Protein AF-A0A1S8AWP2-F1 (afdb_monomer_lite)

Radius of gyration: 16.36 Å; chains: 1; bounding box: 37×35×42 Å

Structure (mmCIF, N/CA/C/O backbone):
data_AF-A0A1S8AWP2-F1
#
_entry.id   AF-A0A1S8AWP2-F1
#
loop_
_atom_site.group_PDB
_atom_site.id
_atom_site.type_symbol
_atom_site.label_atom_id
_atom_site.label_alt_id
_atom_site.label_comp_id
_atom_site.label_asym_id
_atom_site.label_entity_id
_atom_site.label_seq_id
_atom_site.pdbx_PDB_ins_code
_atom_site.Cartn_x
_atom_site.Cartn_y
_atom_site.Cartn_z
_atom_site.occupancy
_atom_site.B_iso_or_equiv
_atom_site.auth_seq_id
_atom_site.auth_comp_id
_atom_site.auth_asym_id
_atom_site.auth_atom_id
_atom_site.pdbx_PDB_model_num
ATOM 1 N N . MET A 1 1 ? 7.356 -12.413 -5.921 1.00 87.31 1 MET A N 1
ATOM 2 C CA . MET A 1 1 ? 8.127 -12.302 -7.187 1.00 87.31 1 MET A CA 1
ATOM 3 C C . MET A 1 1 ? 8.958 -11.042 -7.071 1.00 87.31 1 MET A C 1
ATOM 5 O O . MET A 1 1 ? 8.431 -10.102 -6.506 1.00 87.31 1 MET A O 1
ATOM 9 N N . GLN A 1 2 ? 10.212 -11.015 -7.526 1.00 91.00 2 GLN A N 1
ATOM 10 C CA . GLN A 1 2 ? 11.098 -9.867 -7.308 1.00 91.00 2 GLN A CA 1
ATOM 11 C C . GLN A 1 2 ? 11.754 -9.418 -8.613 1.00 91.00 2 GLN A C 1
ATOM 13 O O . GLN A 1 2 ? 12.234 -10.256 -9.379 1.00 91.00 2 GLN A O 1
ATOM 18 N N . TRP A 1 3 ? 11.814 -8.105 -8.805 1.00 91.56 3 TRP A N 1
ATOM 19 C CA . TRP A 1 3 ? 12.597 -7.421 -9.823 1.00 91.56 3 TRP A CA 1
ATOM 20 C C . TRP A 1 3 ? 13.648 -6.554 -9.147 1.00 91.56 3 TRP A C 1
ATOM 22 O O . TRP A 1 3 ? 13.414 -5.970 -8.091 1.00 91.56 3 TRP A O 1
ATOM 32 N N . LEU A 1 4 ? 14.813 -6.486 -9.776 1.00 88.38 4 LEU A N 1
ATOM 33 C CA . LEU A 1 4 ? 15.910 -5.617 -9.385 1.00 88.38 4 LEU A CA 1
ATOM 34 C C . LEU A 1 4 ? 16.359 -4.887 -10.638 1.00 88.38 4 LEU A C 1
ATOM 36 O O . LEU A 1 4 ? 16.553 -5.522 -11.681 1.00 88.38 4 LEU A O 1
ATOM 40 N N . GLY A 1 5 ? 16.567 -3.584 -10.536 1.00 80.69 5 GLY A N 1
ATOM 41 C CA . GLY A 1 5 ? 17.034 -2.797 -11.657 1.00 80.69 5 GLY A CA 1
ATOM 42 C C . GLY A 1 5 ? 17.965 -1.678 -11.237 1.00 80.69 5 GLY A C 1
ATOM 43 O O . GLY A 1 5 ? 17.884 -1.111 -10.157 1.00 80.69 5 GLY A O 1
ATOM 44 N N . SER A 1 6 ? 18.882 -1.369 -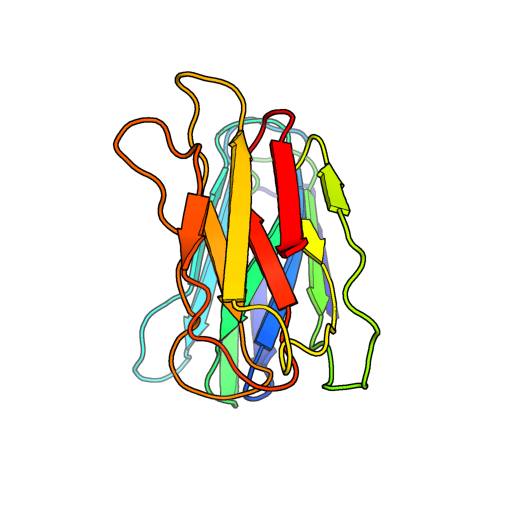12.142 1.00 74.62 6 SER A N 1
ATOM 45 C CA . SER A 1 6 ? 19.613 -0.100 -12.179 1.00 74.62 6 SER A CA 1
ATOM 46 C C . SER A 1 6 ? 19.406 0.586 -13.535 1.00 74.62 6 SER A C 1
ATOM 48 O O . SER A 1 6 ? 20.228 1.387 -13.979 1.00 74.62 6 SER A O 1
ATOM 50 N N . ALA A 1 7 ? 18.402 0.125 -14.285 1.00 65.56 7 ALA A N 1
ATOM 51 C CA . ALA A 1 7 ? 18.105 0.553 -15.639 1.00 65.56 7 ALA A CA 1
ATOM 52 C C . ALA A 1 7 ? 16.988 1.591 -15.607 1.00 65.56 7 ALA A C 1
ATOM 54 O O . ALA A 1 7 ? 16.117 1.553 -14.739 1.00 65.56 7 ALA A O 1
ATOM 55 N N . SER A 1 8 ? 16.972 2.450 -16.622 1.00 75.44 8 SER A N 1
ATOM 56 C CA . SER A 1 8 ? 15.847 3.346 -16.854 1.00 75.44 8 SER A CA 1
ATOM 57 C C . SER A 1 8 ? 14.586 2.601 -17.282 1.00 75.44 8 SER A C 1
ATOM 59 O O . SER A 1 8 ? 13.561 3.217 -17.375 1.00 75.44 8 SER A O 1
ATOM 61 N N . HIS A 1 9 ? 14.596 1.315 -17.643 1.00 87.56 9 HIS A N 1
ATOM 62 C CA . HIS A 1 9 ? 13.357 0.693 -18.123 1.00 87.56 9 HIS A CA 1
ATOM 63 C C . HIS A 1 9 ? 13.405 -0.834 -18.035 1.00 87.56 9 HIS A C 1
ATOM 65 O O . HIS A 1 9 ? 14.337 -1.458 -18.547 1.00 87.56 9 HIS A O 1
ATOM 71 N N . THR A 1 10 ? 12.394 -1.436 -17.410 1.00 93.00 10 THR A N 1
ATOM 72 C CA . THR A 1 10 ? 12.121 -2.880 -17.368 1.00 93.00 10 THR A CA 1
ATOM 73 C C . THR A 1 10 ? 10.676 -3.139 -17.769 1.00 93.00 10 THR A C 1
ATOM 75 O O . THR A 1 10 ? 9.776 -2.445 -17.307 1.00 93.00 10 THR A O 1
ATOM 78 N N . VAL A 1 11 ? 10.462 -4.148 -18.617 1.00 94.25 11 VAL A N 1
ATOM 79 C CA . VAL A 1 11 ? 9.138 -4.615 -19.049 1.00 94.25 11 VAL A CA 1
ATOM 80 C C . VAL A 1 11 ? 9.125 -6.128 -18.988 1.00 94.25 11 VAL A C 1
ATOM 82 O O . VAL A 1 11 ? 9.870 -6.758 -19.736 1.00 94.25 11 VAL A O 1
ATOM 85 N N . ASP A 1 12 ? 8.248 -6.698 -18.167 1.00 94.00 12 ASP A N 1
ATOM 86 C CA . ASP A 1 12 ? 8.143 -8.145 -17.995 1.00 94.00 12 ASP A CA 1
ATOM 87 C C . ASP A 1 12 ? 6.679 -8.610 -17.925 1.00 94.00 12 ASP A C 1
ATOM 89 O O . ASP A 1 12 ? 5.843 -7.951 -17.299 1.00 94.00 12 ASP A O 1
ATOM 93 N N . PRO A 1 13 ? 6.331 -9.758 -18.537 1.00 94.75 13 PRO A N 1
ATOM 94 C CA . PRO A 1 13 ? 5.050 -10.400 -18.279 1.00 94.75 13 PRO A CA 1
ATOM 95 C C . PRO A 1 13 ? 5.017 -10.945 -16.844 1.00 94.75 13 PRO A C 1
ATOM 97 O O . PRO A 1 13 ? 5.980 -11.556 -16.376 1.00 94.75 13 PRO A O 1
ATOM 100 N N . VAL A 1 14 ? 3.888 -10.775 -16.163 1.00 95.12 14 VAL A N 1
ATOM 101 C CA . VAL A 1 14 ? 3.671 -11.257 -14.796 1.00 95.12 14 VAL A CA 1
ATOM 102 C C . VAL A 1 14 ? 2.277 -11.856 -14.656 1.00 95.12 14 VAL A C 1
ATOM 104 O O . VAL A 1 14 ? 1.296 -11.259 -15.082 1.00 95.12 14 VAL A O 1
ATOM 107 N N . SER A 1 15 ? 2.177 -13.022 -14.022 1.00 94.19 15 SER A N 1
ATOM 108 C CA . SER A 1 15 ? 0.889 -13.588 -13.613 1.00 94.19 15 SER A CA 1
ATOM 109 C C . SER A 1 15 ? 0.591 -13.181 -12.168 1.00 94.19 15 SER A C 1
ATOM 111 O O . SER A 1 15 ? 1.388 -13.457 -11.265 1.00 94.19 15 SER A O 1
ATOM 113 N N . ILE A 1 16 ? -0.551 -12.532 -11.954 1.00 94.50 16 ILE A N 1
ATOM 114 C CA . ILE A 1 16 ? -1.010 -12.018 -10.657 1.00 94.50 16 ILE A CA 1
ATOM 115 C C . ILE A 1 16 ? -2.229 -12.836 -10.225 1.00 94.50 16 ILE A C 1
ATOM 117 O O . ILE A 1 16 ? -3.094 -13.169 -11.038 1.00 94.50 16 ILE A O 1
ATOM 121 N N . GLY A 1 17 ? -2.256 -13.242 -8.955 1.00 92.31 17 GLY A N 1
ATOM 122 C CA . GLY A 1 17 ? -3.389 -13.963 -8.379 1.00 92.31 17 GLY A CA 1
ATOM 123 C C . GLY A 1 17 ? -4.565 -13.024 -8.123 1.00 92.31 17 GLY A C 1
ATOM 124 O O . GLY A 1 17 ? -4.384 -11.817 -8.006 1.00 92.31 17 GLY A O 1
ATOM 125 N N . SER A 1 18 ? -5.774 -13.572 -8.015 1.00 93.19 18 SER A N 1
ATOM 126 C CA . SER A 1 18 ? -6.914 -12.772 -7.569 1.00 93.19 18 SER A CA 1
ATOM 127 C C . SER A 1 18 ? -6.726 -12.313 -6.125 1.00 93.19 18 SER A C 1
ATOM 129 O O . SER A 1 18 ? -6.162 -13.043 -5.306 1.00 93.19 18 SER A O 1
ATOM 131 N N . GLY A 1 19 ? -7.256 -11.132 -5.818 1.00 94.81 19 GLY A N 1
ATOM 132 C CA . GLY A 1 19 ? -7.270 -10.577 -4.473 1.00 94.81 19 GLY A CA 1
ATOM 133 C C . GLY A 1 19 ? -6.126 -9.607 -4.203 1.00 94.81 19 GLY A C 1
ATOM 134 O O . GLY A 1 19 ? -5.625 -8.933 -5.108 1.00 94.81 19 GLY A O 1
ATOM 135 N N . LEU A 1 20 ? -5.760 -9.483 -2.929 1.00 96.44 20 LEU A N 1
ATOM 136 C CA . LEU A 1 20 ? -4.793 -8.489 -2.487 1.00 96.44 20 LEU A CA 1
ATOM 137 C C . LEU A 1 20 ? -3.390 -8.796 -3.016 1.00 96.44 20 LEU A C 1
ATOM 139 O O . LEU A 1 20 ? -2.821 -9.864 -2.784 1.00 96.44 20 LEU A O 1
ATOM 143 N N . THR A 1 21 ? -2.810 -7.803 -3.676 1.00 96.69 21 THR A N 1
ATOM 144 C CA . THR A 1 21 ? -1.410 -7.783 -4.083 1.00 96.69 21 THR A CA 1
ATOM 145 C C . THR A 1 21 ? -0.716 -6.611 -3.411 1.00 96.69 21 THR A C 1
ATOM 147 O O . THR A 1 21 ? -1.231 -5.493 -3.415 1.00 96.69 21 THR A O 1
ATOM 150 N N . VAL A 1 22 ? 0.455 -6.877 -2.839 1.00 97.38 22 VAL A N 1
ATOM 151 C CA . VAL A 1 22 ? 1.313 -5.893 -2.178 1.00 97.38 22 VAL A CA 1
ATOM 152 C C . VAL A 1 22 ? 2.584 -5.718 -2.995 1.00 97.38 22 VAL A C 1
ATOM 154 O O . VAL A 1 22 ? 3.217 -6.712 -3.356 1.00 97.38 22 VAL A O 1
ATOM 157 N N . PHE A 1 23 ? 2.954 -4.469 -3.261 1.00 97.75 23 PHE A N 1
ATOM 158 C CA . PHE A 1 23 ? 4.232 -4.099 -3.856 1.00 97.75 23 PHE A CA 1
ATOM 159 C C . PHE A 1 23 ? 5.126 -3.543 -2.756 1.00 97.75 23 PHE A C 1
ATOM 161 O O . PHE A 1 23 ? 4.782 -2.545 -2.134 1.00 97.75 23 PHE A O 1
ATOM 168 N N . ASP A 1 24 ? 6.237 -4.219 -2.506 1.00 97.75 24 ASP A N 1
ATOM 169 C CA . ASP A 1 24 ? 7.374 -3.728 -1.733 1.00 97.75 24 ASP A CA 1
ATOM 170 C C . ASP A 1 24 ? 8.315 -3.026 -2.702 1.00 97.75 24 ASP A C 1
ATOM 172 O O . ASP A 1 24 ? 8.718 -3.645 -3.688 1.00 97.75 24 ASP A O 1
ATOM 176 N N . VAL A 1 25 ? 8.592 -1.744 -2.495 1.00 97.31 25 VAL A N 1
ATOM 177 C CA . VAL A 1 25 ? 9.389 -0.946 -3.428 1.00 97.31 25 VAL A CA 1
ATOM 178 C C . VAL A 1 25 ? 10.491 -0.240 -2.659 1.00 97.31 25 VAL A C 1
ATOM 180 O O . VAL A 1 25 ? 10.220 0.457 -1.683 1.00 97.31 25 VAL A O 1
ATOM 183 N N . GLU A 1 26 ? 11.717 -0.384 -3.149 1.00 96.88 26 GLU A N 1
ATOM 184 C CA . GLU A 1 26 ? 12.860 0.432 -2.748 1.00 96.88 26 GLU A CA 1
ATOM 185 C C . GLU A 1 26 ? 13.368 1.184 -3.983 1.00 96.88 26 GLU A C 1
ATOM 187 O O . GLU A 1 26 ? 13.505 0.596 -5.059 1.00 96.88 26 GLU A O 1
ATOM 192 N N . TYR A 1 27 ? 13.660 2.474 -3.849 1.00 95.81 27 TYR A N 1
ATOM 193 C CA . TYR A 1 27 ? 14.152 3.331 -4.924 1.00 95.81 27 TYR A CA 1
ATOM 194 C C . TYR A 1 27 ? 15.057 4.437 -4.374 1.00 95.81 27 TYR A C 1
ATOM 196 O O . TYR A 1 27 ? 14.677 5.140 -3.445 1.00 95.81 27 TYR A O 1
ATOM 204 N N . GLU A 1 28 ? 16.235 4.618 -4.975 1.00 94.50 28 GLU A N 1
ATOM 205 C CA . GLU A 1 28 ? 17.268 5.565 -4.510 1.00 94.50 28 GLU A CA 1
ATOM 206 C C . GLU A 1 28 ? 17.343 6.876 -5.329 1.00 94.50 28 GLU A C 1
ATOM 208 O O . GLU A 1 28 ? 18.336 7.603 -5.249 1.00 94.50 28 GLU A O 1
ATOM 213 N N . GLY A 1 29 ? 16.361 7.159 -6.191 1.00 92.94 29 GLY A N 1
ATOM 214 C CA . GLY A 1 29 ? 16.376 8.328 -7.085 1.00 92.94 29 GLY A CA 1
ATOM 215 C C . GLY A 1 29 ? 15.281 9.355 -6.791 1.00 92.94 29 GLY A C 1
ATOM 216 O O . GLY A 1 29 ? 14.818 9.481 -5.664 1.00 92.94 29 GLY A O 1
ATOM 217 N N . ASP A 1 30 ? 14.896 10.125 -7.808 1.00 93.00 30 ASP A N 1
ATOM 218 C CA . ASP A 1 30 ? 13.922 11.224 -7.719 1.00 93.00 30 ASP A CA 1
ATOM 219 C C . ASP A 1 30 ? 12.824 11.173 -8.798 1.00 93.00 30 ASP A C 1
ATOM 221 O O . ASP A 1 30 ? 12.053 12.118 -8.940 1.00 93.00 30 ASP A O 1
ATOM 225 N N . ASP A 1 31 ? 12.762 10.081 -9.561 1.00 94.38 31 ASP A N 1
ATOM 226 C CA . ASP A 1 31 ? 11.798 9.871 -10.645 1.00 94.38 31 ASP A CA 1
ATOM 227 C C . ASP A 1 31 ? 11.655 8.368 -10.941 1.00 94.38 31 ASP A C 1
ATOM 229 O O . ASP A 1 31 ? 12.539 7.761 -11.561 1.00 94.38 31 ASP A O 1
ATOM 233 N N . PHE A 1 32 ? 10.620 7.734 -10.394 1.00 95.62 32 PHE A N 1
ATOM 234 C CA . PHE A 1 32 ? 10.323 6.318 -10.586 1.00 95.62 32 PHE A CA 1
ATOM 235 C C . PHE A 1 32 ? 8.854 6.102 -10.929 1.00 95.62 32 PHE A C 1
ATOM 237 O O . PHE A 1 32 ? 7.958 6.515 -10.192 1.00 95.62 32 PHE A O 1
ATOM 244 N N . ASP A 1 33 ? 8.631 5.362 -12.010 1.00 96.06 33 ASP A N 1
ATOM 245 C CA . ASP A 1 33 ? 7.313 4.965 -12.481 1.00 96.06 33 ASP A CA 1
ATOM 246 C C . ASP A 1 33 ? 7.175 3.446 -12.431 1.00 96.06 33 ASP A C 1
ATOM 248 O O . ASP A 1 33 ? 7.843 2.716 -13.171 1.00 96.06 33 ASP A O 1
ATOM 252 N N . LEU A 1 34 ? 6.234 2.959 -11.626 1.00 96.31 34 LEU A N 1
ATOM 253 C CA . LEU A 1 34 ? 5.779 1.576 -11.652 1.00 96.31 34 LEU A CA 1
ATOM 254 C C . LEU A 1 34 ? 4.369 1.510 -12.227 1.00 96.31 34 LEU A C 1
ATOM 256 O O . LEU A 1 34 ? 3.433 2.119 -11.717 1.00 96.31 34 LEU A O 1
ATOM 260 N N . ARG A 1 35 ? 4.193 0.680 -13.252 1.00 96.94 35 ARG A N 1
ATOM 261 C CA . ARG A 1 35 ? 2.895 0.404 -13.858 1.00 96.94 35 ARG A CA 1
ATOM 262 C C . ARG A 1 35 ? 2.679 -1.089 -14.036 1.00 96.94 35 ARG A C 1
ATOM 264 O O . ARG A 1 35 ? 3.507 -1.789 -14.611 1.00 96.94 35 ARG A O 1
ATOM 271 N N . VAL A 1 36 ? 1.514 -1.573 -13.620 1.00 96.94 36 VAL A N 1
ATOM 272 C CA . VAL A 1 36 ? 1.066 -2.949 -13.856 1.00 96.94 36 VAL A CA 1
ATOM 273 C C . VAL A 1 36 ? -0.251 -2.906 -14.611 1.00 96.94 36 VAL A C 1
ATOM 275 O O . VAL A 1 36 ? -1.271 -2.467 -14.086 1.00 96.94 36 VAL A O 1
ATOM 278 N N . SER A 1 37 ? -0.226 -3.323 -15.874 1.00 96.81 37 SER A N 1
ATOM 279 C CA . SER A 1 37 ? -1.385 -3.249 -16.774 1.00 96.81 37 SER A CA 1
ATOM 280 C C . SER A 1 37 ? -1.876 -4.643 -17.150 1.00 96.81 37 SER A C 1
ATOM 282 O O . SER A 1 37 ? -1.038 -5.495 -17.444 1.00 96.81 37 SER A O 1
ATOM 284 N N . PRO A 1 38 ? -3.194 -4.906 -17.167 1.00 95.00 38 PRO A N 1
ATOM 285 C CA . PRO A 1 38 ? -3.704 -6.169 -17.690 1.00 95.00 38 PRO A CA 1
ATOM 286 C C . PRO A 1 38 ? -3.321 -6.311 -19.167 1.00 95.00 38 PRO A C 1
ATOM 288 O O . PRO A 1 38 ? -3.272 -5.319 -19.897 1.00 95.00 38 PRO A O 1
ATOM 291 N N . LEU A 1 39 ? -3.041 -7.539 -19.617 1.00 89.56 39 LEU A N 1
ATOM 292 C CA . LEU A 1 39 ? -2.841 -7.802 -21.050 1.00 89.56 39 LEU A CA 1
ATOM 293 C C . LEU A 1 39 ? -4.134 -7.605 -21.859 1.00 89.56 39 LEU A C 1
ATOM 295 O O . LEU A 1 39 ? -4.082 -7.256 -23.040 1.00 89.56 39 LEU A O 1
ATOM 299 N N . ASP A 1 40 ? -5.277 -7.818 -21.210 1.00 85.69 40 ASP A N 1
ATOM 300 C CA . ASP A 1 40 ? -6.617 -7.602 -21.747 1.00 85.69 40 ASP A CA 1
ATOM 301 C C . ASP A 1 40 ? -7.199 -6.245 -21.283 1.00 85.69 40 ASP A C 1
ATOM 303 O O . ASP A 1 40 ? -6.475 -5.288 -21.011 1.00 85.69 40 ASP A O 1
ATOM 307 N N . ARG A 1 41 ? -8.532 -6.106 -21.224 1.00 81.25 41 ARG A N 1
ATOM 308 C CA . ARG A 1 41 ? -9.186 -4.896 -20.696 1.00 81.25 41 ARG A CA 1
ATOM 309 C C . ARG A 1 41 ? -9.101 -4.835 -19.173 1.00 81.25 41 ARG A C 1
ATOM 311 O O . ARG A 1 41 ? -9.425 -5.808 -18.510 1.00 81.25 41 ARG A O 1
ATOM 318 N N . GLY A 1 42 ? -8.832 -3.643 -18.656 1.00 83.94 42 GLY A N 1
ATOM 319 C CA . GLY A 1 42 ? -8.960 -3.292 -17.245 1.00 83.94 42 GLY A CA 1
ATOM 320 C C . GLY A 1 42 ? -8.150 -2.039 -16.930 1.00 83.94 42 GLY A C 1
ATOM 321 O O . GLY A 1 42 ? -7.434 -1.526 -17.795 1.00 83.94 42 GLY A O 1
ATOM 322 N N . ASP A 1 43 ? -8.274 -1.551 -15.701 1.00 88.69 43 ASP A N 1
ATOM 323 C CA . ASP A 1 43 ? -7.506 -0.400 -15.236 1.00 88.69 43 ASP A CA 1
ATOM 324 C C . ASP A 1 43 ? -6.107 -0.832 -14.800 1.00 88.69 43 ASP A C 1
ATOM 326 O O . ASP A 1 43 ? -5.933 -1.838 -14.108 1.00 88.69 43 ASP A O 1
ATOM 330 N N . ALA A 1 44 ? -5.104 -0.045 -15.184 1.00 93.25 44 ALA A N 1
ATOM 331 C CA . ALA A 1 44 ? -3.745 -0.250 -14.714 1.00 93.25 44 ALA A CA 1
ATOM 332 C C . ALA A 1 44 ? -3.617 0.140 -13.234 1.00 93.25 44 ALA A C 1
ATOM 334 O O . ALA A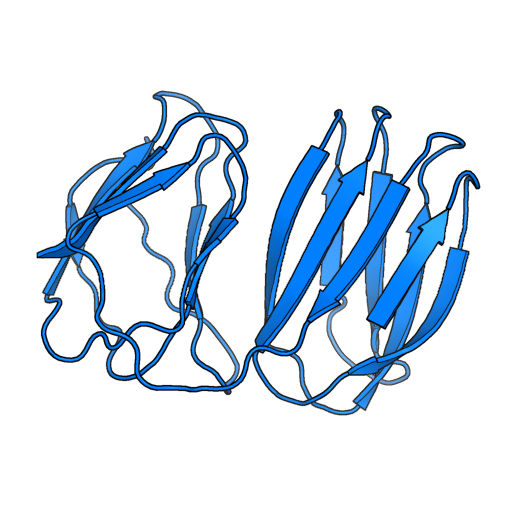 1 44 ? -4.324 1.015 -12.721 1.00 93.25 44 ALA A O 1
ATOM 335 N N . TYR A 1 45 ? -2.691 -0.521 -12.554 1.00 95.06 45 TYR A N 1
ATOM 336 C CA . TYR A 1 45 ? -2.062 0.003 -11.354 1.00 95.06 45 TYR A CA 1
ATOM 337 C C . TYR A 1 45 ? -0.897 0.894 -11.752 1.00 95.06 45 TYR A C 1
ATOM 339 O O . TYR A 1 45 ? -0.121 0.516 -12.628 1.00 95.06 45 TYR A O 1
ATOM 347 N N . GLU A 1 46 ? -0.796 2.052 -11.114 1.00 96.62 46 GLU A N 1
ATOM 348 C CA . GLU A 1 46 ? 0.257 3.037 -11.329 1.00 96.62 46 GLU A CA 1
ATOM 349 C C . GLU A 1 46 ? 0.727 3.529 -9.953 1.00 96.62 46 GLU A C 1
ATOM 351 O O . GLU A 1 46 ? -0.088 3.721 -9.044 1.00 96.62 46 GLU A O 1
ATOM 356 N N . LEU A 1 47 ? 2.039 3.669 -9.802 1.00 95.31 47 LEU A N 1
ATOM 357 C CA . LEU A 1 47 ? 2.720 4.235 -8.648 1.00 95.31 47 LEU A CA 1
ATOM 358 C C . LEU A 1 47 ? 3.839 5.127 -9.177 1.00 95.31 47 LEU A C 1
ATOM 360 O O . LEU A 1 47 ? 4.781 4.631 -9.790 1.00 95.31 47 LEU A O 1
ATOM 364 N N . GLU A 1 48 ? 3.699 6.422 -8.931 1.00 95.38 48 GLU A N 1
ATOM 365 C CA . GLU A 1 48 ? 4.663 7.455 -9.303 1.00 95.38 48 GLU A CA 1
ATOM 366 C C . GLU A 1 48 ? 5.381 7.910 -8.027 1.00 95.38 48 GLU A C 1
ATOM 368 O O . GLU A 1 48 ? 4.738 8.179 -7.007 1.00 95.38 48 GLU A O 1
ATOM 373 N N . ILE A 1 49 ? 6.710 7.949 -8.066 1.00 94.69 49 ILE A N 1
ATOM 374 C CA . ILE A 1 49 ? 7.576 8.286 -6.935 1.00 94.69 49 ILE A CA 1
ATOM 375 C C . ILE A 1 49 ? 8.584 9.341 -7.403 1.00 94.69 49 ILE A C 1
ATOM 377 O O . ILE A 1 49 ? 9.388 9.085 -8.290 1.00 94.69 49 ILE A O 1
ATOM 381 N N . ASP A 1 50 ? 8.572 10.518 -6.777 1.00 94.31 50 ASP A N 1
ATOM 382 C CA . ASP A 1 50 ? 9.424 11.670 -7.122 1.00 94.31 50 ASP A CA 1
ATOM 383 C C . ASP A 1 50 ? 10.554 11.932 -6.098 1.00 94.31 50 ASP A C 1
ATOM 385 O O . ASP A 1 50 ? 11.085 13.040 -5.978 1.00 94.31 50 ASP A O 1
ATOM 389 N N . HIS A 1 51 ? 10.891 10.920 -5.296 1.00 93.31 51 HIS A N 1
ATOM 390 C CA . HIS A 1 51 ? 11.862 10.983 -4.200 1.00 93.31 51 HIS A CA 1
ATOM 391 C C . HIS A 1 51 ? 12.410 9.588 -3.854 1.00 93.31 51 HIS A C 1
ATOM 393 O O . HIS A 1 51 ? 11.909 8.579 -4.345 1.00 93.31 51 HIS A O 1
ATOM 399 N N . GLU A 1 52 ? 13.416 9.520 -2.974 1.00 94.56 52 GLU A N 1
ATOM 400 C CA . GLU A 1 52 ? 13.885 8.245 -2.413 1.00 94.56 52 GLU A CA 1
ATOM 401 C C . GLU A 1 52 ? 12.736 7.571 -1.658 1.00 94.56 52 GLU A C 1
ATOM 403 O O . GLU A 1 52 ? 12.088 8.201 -0.823 1.00 94.56 52 GLU A O 1
ATOM 408 N N . TYR A 1 53 ? 12.485 6.298 -1.945 1.00 95.50 53 TYR A N 1
ATOM 409 C CA . TYR A 1 53 ? 11.316 5.586 -1.448 1.00 95.50 53 TYR A CA 1
ATOM 410 C C . TYR A 1 53 ? 11.708 4.216 -0.911 1.00 95.50 53 TYR A C 1
ATOM 412 O O . TYR A 1 53 ? 12.436 3.465 -1.551 1.00 95.50 53 TYR A O 1
ATOM 420 N N . ASP A 1 54 ? 11.175 3.883 0.256 1.00 96.19 54 ASP A N 1
ATOM 421 C CA . ASP A 1 54 ? 11.236 2.562 0.872 1.00 96.19 54 ASP A CA 1
ATOM 422 C C . ASP A 1 54 ? 9.888 2.354 1.556 1.00 96.19 54 ASP 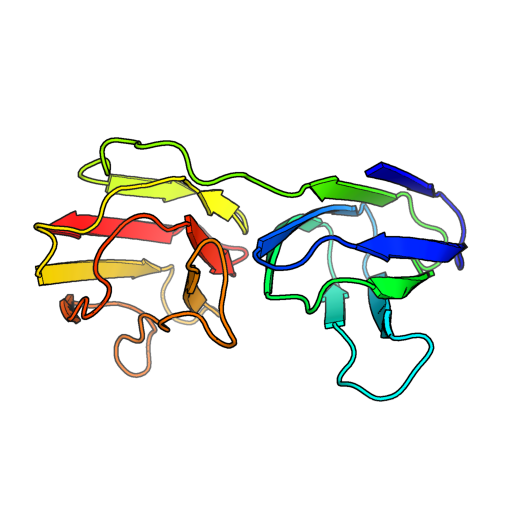A C 1
ATOM 424 O O . ASP A 1 54 ? 9.544 3.055 2.513 1.00 96.19 54 ASP A O 1
ATOM 428 N N . GLY A 1 55 ? 9.072 1.460 1.012 1.00 97.25 55 GLY A N 1
ATOM 429 C CA . GLY A 1 55 ? 7.741 1.236 1.544 1.00 97.25 55 GLY A CA 1
ATOM 430 C C . GLY A 1 55 ? 6.912 0.270 0.724 1.00 97.25 55 GLY A C 1
ATOM 431 O O . GLY A 1 55 ? 7.330 -0.273 -0.297 1.00 97.25 55 GLY A O 1
ATOM 432 N N . THR A 1 56 ? 5.674 0.083 1.170 1.00 97.75 56 THR A N 1
ATOM 433 C CA . THR A 1 56 ? 4.732 -0.826 0.520 1.00 97.75 56 THR A CA 1
ATOM 434 C C . THR A 1 56 ? 3.441 -0.139 0.109 1.00 97.75 56 THR A C 1
ATOM 436 O O . THR A 1 56 ? 2.931 0.767 0.771 1.00 97.75 56 THR A O 1
ATOM 439 N N . SER A 1 57 ? 2.882 -0.618 -0.993 1.00 96.69 57 SER A N 1
ATOM 440 C CA . SER A 1 57 ? 1.570 -0.241 -1.504 1.00 96.69 57 SER A CA 1
ATOM 441 C C . SER A 1 57 ? 0.743 -1.495 -1.781 1.00 96.69 57 SER A C 1
ATOM 443 O O . SER A 1 57 ? 1.273 -2.604 -1.879 1.00 96.69 57 SER A O 1
ATOM 445 N N . ALA A 1 58 ? -0.576 -1.343 -1.892 1.00 96.31 58 ALA A N 1
ATOM 446 C CA . ALA A 1 58 ? -1.468 -2.469 -2.130 1.00 96.31 58 ALA A CA 1
ATOM 447 C C . ALA A 1 58 ? -2.585 -2.140 -3.112 1.00 96.31 58 ALA A C 1
ATOM 449 O O . ALA A 1 58 ? -3.057 -1.002 -3.189 1.00 96.31 58 ALA A O 1
ATOM 450 N N . ARG A 1 59 ? -3.039 -3.175 -3.821 1.00 95.44 59 ARG A N 1
ATOM 451 C CA . ARG A 1 59 ? -4.224 -3.134 -4.676 1.00 95.44 59 ARG A CA 1
ATOM 452 C C . ARG A 1 59 ? -4.870 -4.513 -4.788 1.00 95.44 59 ARG A C 1
ATOM 454 O O . ARG A 1 59 ? -4.185 -5.533 -4.755 1.00 95.44 59 ARG A O 1
ATOM 461 N N . LEU A 1 60 ? -6.189 -4.525 -4.960 1.00 95.19 60 LEU A N 1
ATOM 462 C CA . LEU A 1 60 ? -6.949 -5.712 -5.341 1.00 95.19 60 LEU A CA 1
ATOM 463 C C . LEU A 1 60 ? -6.851 -5.927 -6.855 1.00 95.19 60 LEU A C 1
ATOM 465 O O . LEU A 1 60 ? -7.155 -5.020 -7.634 1.00 95.19 60 LEU A O 1
ATOM 469 N N . PHE A 1 61 ? -6.419 -7.117 -7.261 1.00 94.38 61 PHE A N 1
ATOM 470 C CA . PHE A 1 61 ? -6.346 -7.523 -8.660 1.00 94.38 61 PHE A CA 1
ATOM 471 C C . PHE A 1 61 ? -7.365 -8.614 -8.970 1.00 94.38 61 PHE A C 1
ATOM 473 O O . PHE A 1 61 ? -7.638 -9.502 -8.158 1.00 94.38 61 PHE A O 1
ATOM 480 N N . GLU A 1 62 ? -7.882 -8.582 -10.194 1.00 92.38 62 GLU A N 1
ATOM 481 C CA . GLU A 1 62 ? -8.455 -9.776 -10.801 1.00 92.38 62 GLU A CA 1
ATOM 482 C C . GLU A 1 62 ? -7.307 -10.737 -11.151 1.00 92.38 62 GLU A C 1
ATOM 484 O O . GLU A 1 62 ? -6.229 -10.321 -11.568 1.00 92.38 62 GLU A O 1
ATOM 489 N N . GLY A 1 63 ? -7.504 -12.040 -10.959 1.00 92.75 63 GLY A N 1
ATOM 490 C CA . GLY A 1 63 ? -6.460 -13.010 -11.287 1.00 92.75 63 GLY A CA 1
ATOM 491 C C . GLY A 1 63 ? -6.242 -13.095 -12.798 1.00 92.75 63 GLY A C 1
ATOM 492 O O . GLY A 1 63 ? -7.205 -13.263 -13.547 1.00 92.75 63 GLY A O 1
ATOM 493 N N . GLY A 1 64 ? -4.992 -13.031 -13.257 1.00 94.44 64 GLY A N 1
ATOM 494 C CA . GLY A 1 64 ? -4.696 -13.053 -14.688 1.00 94.44 64 GLY A CA 1
ATOM 495 C C . GLY A 1 64 ? -3.253 -12.721 -15.045 1.00 94.44 64 GLY A C 1
ATOM 496 O O . GLY A 1 64 ? -2.371 -12.661 -14.186 1.00 94.44 64 GLY A O 1
ATOM 497 N N . ASP A 1 65 ? -3.027 -12.511 -16.341 1.00 95.69 65 ASP A N 1
ATOM 498 C CA . ASP A 1 65 ? -1.732 -12.124 -16.888 1.00 95.69 65 ASP A CA 1
ATOM 499 C C . ASP A 1 65 ? -1.676 -10.610 -17.154 1.00 95.69 65 ASP A C 1
ATOM 501 O O . ASP A 1 65 ? -2.557 -10.009 -17.778 1.00 95.69 65 ASP A O 1
ATOM 505 N N . TYR A 1 66 ? -0.594 -10.005 -16.684 1.00 97.06 66 TYR A N 1
ATOM 506 C CA . TYR A 1 66 ? -0.329 -8.575 -16.682 1.00 97.06 66 TYR A CA 1
ATOM 507 C C . TYR A 1 66 ? 1.049 -8.291 -17.289 1.00 97.06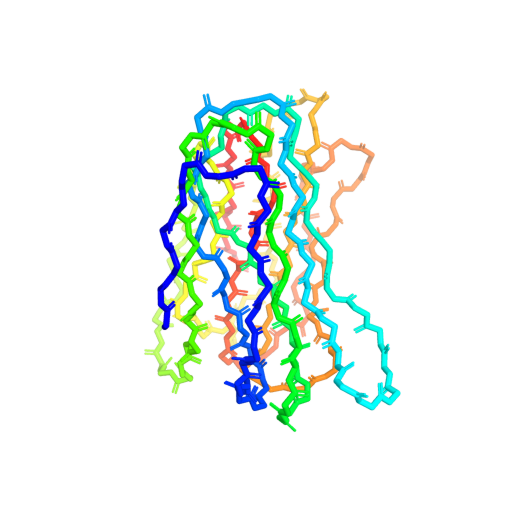 66 TYR A C 1
ATOM 509 O O . TYR A 1 66 ? 1.883 -9.181 -17.479 1.00 97.06 66 TYR A O 1
ATOM 517 N N . VAL A 1 67 ? 1.297 -7.019 -17.576 1.00 96.69 67 VAL A N 1
ATOM 518 C CA . VAL A 1 67 ? 2.611 -6.482 -17.926 1.00 96.69 67 VAL A CA 1
ATOM 519 C C . VAL A 1 67 ? 3.061 -5.568 -16.802 1.00 96.69 67 VAL A C 1
ATOM 521 O O . VAL A 1 67 ? 2.394 -4.575 -16.506 1.00 96.69 67 VAL A O 1
ATOM 524 N N . PHE A 1 68 ? 4.190 -5.918 -16.199 1.00 96.31 68 PHE A N 1
ATOM 525 C CA . PHE A 1 68 ? 4.942 -5.077 -15.284 1.00 96.31 68 PHE A CA 1
ATOM 526 C C . PHE A 1 68 ? 5.844 -4.146 -16.092 1.00 96.31 68 PHE A C 1
ATOM 528 O O . PHE A 1 68 ? 6.557 -4.595 -16.990 1.00 96.31 68 PHE A O 1
ATOM 535 N N . HIS A 1 69 ? 5.815 -2.863 -15.762 1.00 96.06 69 HIS A N 1
ATOM 536 C CA . HIS A 1 69 ? 6.680 -1.830 -16.307 1.00 96.06 69 HIS A CA 1
ATOM 537 C C . HIS A 1 69 ? 7.271 -1.033 -15.148 1.00 96.06 69 HIS A C 1
ATOM 539 O O . HIS A 1 69 ? 6.519 -0.522 -14.322 1.00 96.06 69 HIS A O 1
ATOM 545 N N . ALA A 1 70 ? 8.593 -0.907 -15.111 1.00 96.19 70 ALA A N 1
ATOM 546 C CA . ALA A 1 70 ? 9.292 -0.046 -14.166 1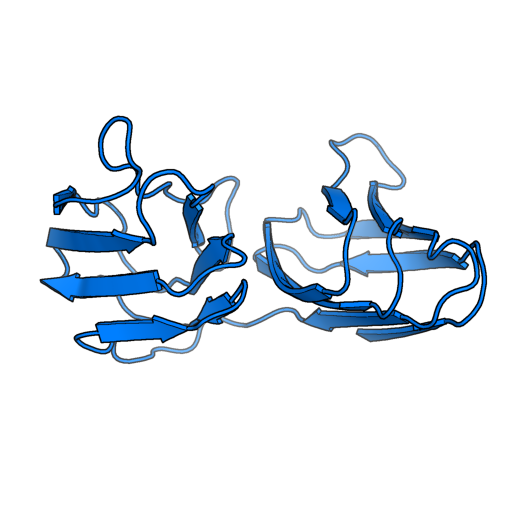.00 96.19 70 ALA A CA 1
ATOM 547 C C . ALA A 1 70 ? 10.302 0.834 -14.907 1.00 96.19 70 ALA A C 1
ATOM 549 O O . ALA A 1 70 ? 11.126 0.313 -15.665 1.00 96.19 70 ALA A O 1
ATOM 550 N N . ASP A 1 71 ? 10.250 2.141 -14.680 1.00 95.00 71 ASP A N 1
ATOM 551 C CA . ASP A 1 71 ? 11.265 3.109 -15.097 1.00 95.00 71 ASP A CA 1
ATOM 552 C C . ASP A 1 71 ? 11.852 3.730 -13.833 1.00 95.00 71 ASP A C 1
ATOM 554 O O . ASP A 1 71 ? 11.128 4.340 -13.062 1.00 95.00 71 ASP A O 1
ATOM 558 N N . GLY A 1 72 ? 13.142 3.508 -13.579 1.00 92.62 72 GLY A N 1
ATOM 559 C CA . GLY A 1 72 ? 13.837 4.111 -12.437 1.00 92.62 72 GLY A CA 1
ATOM 560 C C . GLY A 1 72 ? 14.826 5.193 -12.833 1.00 92.62 72 GLY A C 1
ATOM 561 O O . GLY A 1 72 ? 15.767 5.440 -12.086 1.00 92.62 72 GLY A O 1
ATOM 562 N N . ASN A 1 73 ? 14.715 5.732 -14.051 1.00 91.50 73 ASN A N 1
ATOM 563 C CA . ASN A 1 73 ? 15.527 6.832 -14.572 1.00 91.50 73 ASN A CA 1
ATOM 564 C C . ASN A 1 73 ? 17.055 6.670 -14.362 1.00 91.50 73 ASN A C 1
ATOM 566 O O . ASN A 1 73 ? 17.813 7.624 -14.193 1.00 91.50 73 ASN A O 1
ATOM 570 N N . GLY A 1 74 ? 17.538 5.421 -14.376 1.00 90.25 74 GLY A N 1
ATOM 571 C CA . GLY A 1 74 ? 18.953 5.074 -14.198 1.00 90.25 74 GLY A CA 1
ATOM 572 C C . GLY A 1 74 ? 19.452 4.995 -12.747 1.00 90.25 74 GLY A C 1
ATOM 573 O O . GLY A 1 74 ? 20.631 4.690 -12.551 1.00 90.25 74 GLY A O 1
ATOM 574 N N . ALA A 1 75 ? 18.595 5.223 -11.751 1.00 94.50 75 ALA A N 1
ATOM 575 C CA . ALA A 1 75 ? 18.875 4.946 -10.344 1.00 94.50 75 ALA A CA 1
ATOM 576 C C . ALA A 1 75 ? 18.577 3.476 -9.982 1.00 94.50 75 ALA A C 1
ATOM 578 O O . ALA A 1 75 ? 18.061 2.700 -10.796 1.00 94.50 75 ALA A O 1
ATOM 579 N N . GLN A 1 76 ? 18.990 3.065 -8.779 1.00 95.06 76 GLN A N 1
ATOM 580 C CA . GLN A 1 76 ? 18.760 1.710 -8.277 1.00 95.06 76 GLN A CA 1
ATOM 581 C C . GLN A 1 76 ? 17.344 1.574 -7.733 1.00 95.06 76 GLN A C 1
ATOM 583 O O . GLN A 1 76 ? 16.838 2.483 -7.075 1.00 95.06 76 GLN A O 1
ATOM 588 N N . TRP A 1 77 ? 16.734 0.424 -8.000 1.00 96.50 77 TRP A N 1
ATOM 589 C CA . TRP A 1 77 ? 15.419 0.078 -7.491 1.00 96.50 77 TRP A CA 1
ATOM 590 C C . TRP A 1 77 ? 15.244 -1.427 -7.299 1.00 96.50 77 TRP A C 1
ATOM 592 O O . TRP A 1 77 ? 15.854 -2.257 -7.989 1.00 96.50 77 TRP A O 1
ATOM 602 N N . SER A 1 78 ? 14.345 -1.774 -6.385 1.00 96.69 78 SER A N 1
ATOM 603 C CA . SER A 1 78 ? 13.821 -3.117 -6.189 1.00 96.69 78 SER A CA 1
ATOM 604 C C . SER A 1 78 ? 12.294 -3.062 -6.138 1.00 96.69 78 SER A C 1
ATOM 606 O O . SER A 1 78 ? 11.709 -2.112 -5.624 1.00 96.69 78 SER A O 1
ATOM 608 N N . VAL A 1 79 ? 11.639 -4.068 -6.719 1.00 97.06 79 VAL A N 1
ATOM 609 C CA . VAL A 1 79 ? 10.199 -4.277 -6.536 1.00 97.06 79 VAL A CA 1
ATOM 610 C C . VAL A 1 79 ? 9.957 -5.733 -6.182 1.00 97.06 79 VAL A C 1
ATOM 612 O O . VAL A 1 79 ? 10.312 -6.629 -6.950 1.00 97.06 79 VAL A O 1
ATOM 615 N N . GLU A 1 80 ? 9.317 -5.992 -5.049 1.00 96.69 80 GLU A N 1
ATOM 616 C CA . GLU A 1 80 ? 8.814 -7.307 -4.678 1.00 96.69 80 GLU A CA 1
ATOM 617 C C . GLU A 1 80 ? 7.284 -7.320 -4.665 1.00 96.69 80 GLU A C 1
ATOM 619 O O . GLU A 1 80 ? 6.629 -6.612 -3.911 1.00 96.69 80 GLU A O 1
ATOM 624 N N . LEU A 1 81 ? 6.696 -8.196 -5.474 1.00 95.38 81 LEU A N 1
ATOM 625 C CA . LEU A 1 81 ? 5.268 -8.474 -5.466 1.00 95.38 81 LEU A CA 1
ATOM 626 C C . LEU A 1 81 ? 4.961 -9.647 -4.532 1.00 95.38 81 LEU A C 1
ATOM 628 O O . LEU A 1 81 ? 5.455 -10.770 -4.734 1.00 95.38 81 LEU A O 1
ATOM 632 N N . ARG A 1 82 ? 4.088 -9.401 -3.554 1.00 94.88 82 ARG A N 1
ATOM 633 C CA . ARG A 1 82 ? 3.593 -10.377 -2.577 1.00 94.88 82 ARG A CA 1
ATOM 634 C C . ARG A 1 82 ? 2.076 -10.543 -2.701 1.00 94.88 82 ARG A C 1
ATOM 636 O O . ARG A 1 82 ? 1.349 -9.571 -2.862 1.00 94.88 82 ARG A O 1
ATOM 643 N N . HIS A 1 83 ? 1.606 -11.783 -2.578 1.00 92.56 83 HIS A N 1
ATOM 644 C CA . HIS A 1 83 ? 0.181 -12.117 -2.458 1.00 92.56 83 HIS A CA 1
ATOM 645 C C . HIS A 1 83 ? -0.075 -12.607 -1.031 1.00 92.56 83 HIS A C 1
ATOM 647 O O . HIS A 1 83 ? 0.043 -13.815 -0.775 1.00 92.56 83 HIS A O 1
ATOM 653 N N . PRO A 1 84 ? -0.313 -11.698 -0.072 1.00 88.81 84 PRO A N 1
ATOM 654 C CA . PRO A 1 84 ? -0.644 -12.112 1.279 1.00 88.81 84 PRO A CA 1
ATOM 655 C C . PRO A 1 84 ? -1.933 -12.943 1.261 1.00 88.81 84 PRO A C 1
ATOM 657 O O . PRO A 1 84 ? -2.849 -12.696 0.480 1.00 88.81 84 PRO A O 1
ATOM 660 N N . ARG A 1 85 ? -1.981 -13.981 2.095 1.00 81.62 85 ARG A N 1
ATOM 661 C CA . ARG A 1 85 ? -3.163 -14.834 2.242 1.00 81.62 85 ARG A CA 1
ATOM 662 C C . ARG A 1 85 ? -3.858 -14.502 3.544 1.00 81.62 85 ARG A C 1
ATOM 664 O O . ARG A 1 85 ? -3.186 -14.171 4.515 1.00 81.62 85 ARG A O 1
ATOM 671 N N . ALA A 1 86 ? -5.183 -14.625 3.554 1.00 75.56 86 ALA A N 1
ATOM 672 C CA . ALA A 1 86 ? -5.958 -14.476 4.774 1.00 75.56 86 ALA A CA 1
ATOM 673 C C . ALA A 1 86 ? -5.555 -15.574 5.759 1.00 75.56 86 ALA A C 1
ATOM 675 O O . ALA A 1 86 ? -5.897 -16.745 5.592 1.00 75.56 86 ALA A O 1
ATOM 676 N N . GLU A 1 87 ? -4.805 -15.168 6.769 1.00 74.88 87 GLU A N 1
ATOM 677 C CA . GLU A 1 87 ? -4.605 -15.898 8.009 1.00 74.88 87 GLU A CA 1
ATOM 678 C C . GLU A 1 87 ? -5.220 -15.029 9.115 1.00 74.88 87 GLU A C 1
ATOM 680 O O . GLU A 1 87 ? -5.239 -13.806 8.996 1.00 74.88 87 GLU A O 1
ATOM 685 N N . SER A 1 88 ? -5.788 -15.636 10.154 1.00 79.12 88 SER A N 1
ATOM 686 C CA . SER A 1 88 ? -6.306 -14.884 11.304 1.00 79.12 88 SER A CA 1
ATOM 687 C C . SER A 1 88 ? -5.146 -14.196 12.027 1.00 79.12 88 SER A C 1
ATOM 689 O O . SER A 1 88 ? -4.123 -14.843 12.282 1.00 79.12 88 SER A O 1
ATOM 691 N N . GLY A 1 89 ? -5.308 -12.926 12.387 1.00 82.75 89 GLY A N 1
ATOM 692 C CA . GLY A 1 89 ? -4.325 -12.172 13.157 1.00 82.75 89 GLY A CA 1
ATOM 693 C C . GLY A 1 89 ? -5.019 -11.216 14.113 1.00 82.75 89 GLY A C 1
ATOM 694 O O . GLY A 1 89 ? -5.939 -10.509 13.712 1.00 82.75 89 GLY A O 1
ATOM 695 N N . ASP A 1 90 ? -4.577 -11.184 15.369 1.00 89.75 90 ASP A N 1
ATOM 696 C CA . ASP A 1 90 ? -5.081 -10.205 16.328 1.00 89.75 90 ASP A CA 1
ATOM 697 C C . ASP A 1 90 ? -4.738 -8.795 15.834 1.00 89.75 90 ASP A C 1
ATOM 699 O O . ASP A 1 90 ? -3.577 -8.503 15.515 1.00 89.75 90 ASP A O 1
ATOM 703 N N . ILE A 1 91 ? -5.733 -7.911 15.789 1.00 92.81 91 ILE A N 1
ATOM 704 C CA . ILE A 1 91 ? -5.470 -6.500 15.540 1.00 92.81 91 ILE A CA 1
ATOM 705 C C . ILE A 1 91 ? -4.763 -5.898 16.767 1.00 92.81 91 ILE A C 1
ATOM 707 O O . ILE A 1 91 ? -5.247 -6.035 17.895 1.00 92.81 91 ILE A O 1
ATOM 711 N N . PRO A 1 92 ? -3.589 -5.264 16.606 1.00 94.06 92 PRO A N 1
ATOM 712 C CA . PRO A 1 92 ? -2.959 -4.558 17.711 1.00 94.06 92 PRO A CA 1
ATOM 713 C C . PRO A 1 92 ? -3.758 -3.293 18.038 1.00 94.06 92 PRO A C 1
ATOM 715 O O . PRO A 1 92 ? -4.300 -2.655 17.146 1.00 94.06 92 PRO A O 1
ATOM 718 N N . GLU A 1 93 ? -3.737 -2.861 19.300 1.00 95.38 93 GLU A N 1
ATOM 719 C CA . GLU A 1 93 ? -4.336 -1.582 19.729 1.00 95.38 93 GLU A CA 1
ATOM 720 C C . GLU A 1 93 ? -3.776 -0.385 18.940 1.00 95.38 93 GLU A C 1
ATOM 722 O O . GLU A 1 93 ? -4.436 0.632 18.752 1.00 95.38 93 GLU A O 1
ATOM 727 N N . THR A 1 94 ? -2.529 -0.477 18.476 1.00 97.38 94 THR A N 1
ATOM 728 C CA . THR A 1 94 ? -1.863 0.593 17.736 1.00 97.38 94 THR A CA 1
ATOM 729 C C . THR A 1 94 ? -0.974 0.038 16.633 1.00 97.38 94 THR A C 1
ATOM 731 O O . THR A 1 94 ? -0.200 -0.895 16.853 1.00 97.38 94 THR A O 1
ATOM 734 N N . ILE A 1 95 ? -1.016 0.698 15.476 1.00 97.31 95 ILE A N 1
ATOM 735 C CA . ILE A 1 95 ? -0.009 0.597 14.416 1.00 97.31 95 ILE A CA 1
ATOM 736 C C . ILE A 1 95 ? 0.591 1.978 14.136 1.00 97.31 95 ILE A C 1
ATOM 738 O O . ILE A 1 95 ? -0.089 3.000 14.221 1.00 97.31 95 ILE A O 1
ATOM 742 N N . SER A 1 96 ? 1.878 2.016 13.810 1.00 97.50 96 SER A N 1
ATOM 743 C CA . SER A 1 96 ? 2.598 3.248 13.483 1.00 97.50 96 SER A CA 1
ATOM 744 C C . SER A 1 96 ? 3.825 2.928 12.648 1.00 97.50 96 SER A C 1
ATOM 746 O O . SER A 1 96 ? 4.491 1.929 12.921 1.00 97.50 96 SER A O 1
ATOM 748 N N . ASP A 1 97 ? 4.164 3.804 11.713 1.00 97.62 97 ASP A N 1
ATOM 749 C CA . ASP A 1 97 ? 5.416 3.758 10.959 1.00 97.62 97 ASP A CA 1
ATOM 750 C C . ASP A 1 97 ? 5.814 5.187 10.546 1.00 97.62 97 ASP A C 1
ATOM 752 O O . ASP A 1 97 ? 5.102 6.161 10.815 1.00 97.62 97 ASP A O 1
ATOM 756 N N . GLU A 1 98 ? 6.969 5.315 9.906 1.00 95.88 98 GLU A N 1
ATOM 757 C CA . GLU A 1 98 ? 7.461 6.553 9.298 1.00 95.88 98 GLU A CA 1
ATOM 758 C C . GLU A 1 98 ? 7.411 6.500 7.761 1.00 95.88 98 GLU A C 1
ATOM 760 O O . GLU A 1 98 ? 7.741 7.490 7.110 1.00 95.88 98 GLU A O 1
ATOM 765 N N . ARG A 1 99 ? 6.983 5.361 7.196 1.00 95.62 99 ARG A N 1
ATOM 766 C CA . ARG A 1 99 ? 6.944 5.052 5.759 1.00 95.62 99 ARG A CA 1
ATOM 767 C C . ARG A 1 99 ? 5.578 4.486 5.333 1.00 95.62 99 ARG A C 1
ATOM 769 O O . ARG A 1 99 ? 4.774 4.105 6.195 1.00 95.62 99 ARG A O 1
ATOM 776 N N . PRO A 1 100 ? 5.298 4.373 4.021 1.00 96.81 100 PRO A N 1
ATOM 777 C CA . PRO A 1 100 ? 4.143 3.630 3.526 1.00 96.81 100 PRO A CA 1
ATOM 778 C C . PRO A 1 100 ? 4.231 2.146 3.898 1.00 96.81 100 PRO A C 1
ATOM 780 O O . PRO A 1 100 ? 5.237 1.484 3.637 1.00 96.81 100 PRO A O 1
ATOM 783 N N . VAL A 1 101 ? 3.169 1.603 4.491 1.00 97.56 101 VAL A N 1
ATOM 784 C CA . VAL A 1 101 ? 3.134 0.220 4.991 1.00 97.56 101 VAL A CA 1
ATOM 785 C C . VAL A 1 101 ? 1.803 -0.450 4.685 1.00 97.56 101 VAL A C 1
ATOM 787 O O . VAL A 1 101 ? 0.744 0.154 4.822 1.00 97.56 101 VAL A O 1
ATOM 790 N N . VAL A 1 102 ? 1.860 -1.740 4.362 1.00 97.75 102 VAL A N 1
ATOM 791 C CA . VAL A 1 102 ? 0.724 -2.660 4.364 1.00 97.75 102 VAL A CA 1
ATOM 792 C C . VAL A 1 102 ? 0.878 -3.619 5.544 1.00 97.75 102 VAL A C 1
ATOM 794 O O . VAL A 1 102 ? 1.689 -4.545 5.503 1.00 97.75 102 VAL A O 1
ATOM 797 N N . ALA A 1 103 ? 0.110 -3.382 6.607 1.00 95.94 103 ALA A N 1
ATOM 798 C CA . ALA A 1 103 ? 0.138 -4.158 7.844 1.00 95.94 103 ALA A CA 1
ATOM 799 C C . ALA A 1 103 ? -1.021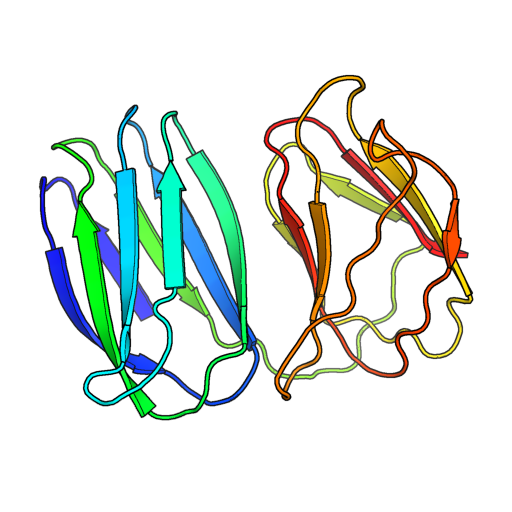 -5.163 7.905 1.00 95.94 103 ALA A C 1
ATOM 801 O O . ALA A 1 103 ? -2.124 -4.870 7.448 1.00 95.94 103 ALA A O 1
ATOM 802 N N . GLY A 1 104 ? -0.778 -6.339 8.483 1.00 94.38 104 GLY A N 1
ATOM 803 C CA . GLY A 1 104 ? -1.774 -7.401 8.645 1.00 94.38 104 GLY A CA 1
ATOM 804 C C . GLY A 1 104 ? -1.272 -8.770 8.167 1.00 94.38 104 GLY A C 1
ATOM 805 O O . GLY A 1 104 ? -0.087 -8.916 7.844 1.00 94.38 104 GLY A O 1
ATOM 806 N N . PRO A 1 105 ? -2.157 -9.776 8.078 1.00 95.38 105 PRO A N 1
ATOM 807 C CA . PRO A 1 105 ? -3.612 -9.672 8.253 1.00 95.38 105 PRO A CA 1
ATOM 808 C C . PRO A 1 105 ? -4.052 -9.391 9.700 1.00 95.38 105 PRO A C 1
ATOM 810 O O . PRO A 1 105 ? -3.369 -9.796 10.638 1.00 95.38 105 PRO A O 1
ATOM 813 N N . PHE A 1 106 ? -5.201 -8.730 9.859 1.00 95.50 106 PHE A N 1
ATOM 814 C CA . PHE A 1 106 ? -5.877 -8.457 11.133 1.00 95.50 106 PHE A CA 1
ATOM 815 C C . PHE A 1 106 ? -7.363 -8.838 11.068 1.00 95.50 106 PHE A C 1
ATOM 817 O O . PHE A 1 106 ? -7.968 -8.697 10.008 1.00 95.50 106 PHE A O 1
ATOM 824 N N . GLU A 1 107 ? -7.947 -9.280 12.182 1.00 94.75 107 GLU A N 1
ATOM 825 C CA . GLU A 1 107 ? -9.389 -9.509 12.372 1.00 94.75 107 GLU A CA 1
ATOM 826 C C . GLU A 1 107 ? -10.069 -8.243 12.931 1.00 94.75 107 GLU A C 1
ATOM 828 O O . GLU A 1 107 ? -9.678 -7.742 13.985 1.00 94.75 107 GLU A O 1
ATOM 833 N N . PHE A 1 108 ? -11.082 -7.724 12.226 1.00 94.06 108 PHE A N 1
ATOM 834 C CA . PHE A 1 108 ? -11.765 -6.456 12.537 1.00 94.06 108 PHE A CA 1
ATOM 835 C C . PHE A 1 108 ? -13.131 -6.617 13.228 1.00 94.06 108 PHE A C 1
ATOM 837 O O . PHE A 1 108 ? -13.808 -5.626 13.472 1.00 94.06 108 PHE A O 1
ATOM 844 N N . ASP A 1 109 ? -13.515 -7.835 13.618 1.00 88.19 109 ASP A N 1
ATOM 845 C CA . ASP A 1 109 ? -14.852 -8.211 14.124 1.00 88.19 109 ASP A CA 1
ATOM 846 C C . ASP A 1 109 ? -15.356 -7.429 15.363 1.00 88.19 109 ASP A C 1
ATOM 848 O O . ASP A 1 109 ? -16.470 -7.648 15.843 1.00 88.19 109 ASP A O 1
ATOM 852 N N . SER A 1 110 ? -14.524 -6.592 15.983 1.00 86.00 110 SER A N 1
ATOM 853 C CA . SER A 1 110 ? -14.860 -5.830 17.194 1.00 86.00 110 SER A CA 1
ATOM 854 C C . SER A 1 110 ? -14.375 -4.382 17.170 1.00 86.00 110 SER A C 1
ATOM 856 O O . SER A 1 110 ? -14.453 -3.728 18.204 1.00 86.00 110 SER A O 1
ATOM 858 N N . ILE A 1 111 ? -13.871 -3.896 16.034 1.00 92.75 111 ILE A N 1
ATOM 859 C CA . ILE A 1 111 ? -13.367 -2.527 15.909 1.00 92.75 111 ILE A CA 1
ATOM 860 C C . ILE A 1 111 ? -14.489 -1.641 15.395 1.00 92.75 111 ILE A C 1
ATOM 862 O O . ILE A 1 111 ? -14.982 -1.842 14.289 1.00 92.75 111 ILE A O 1
ATOM 866 N N . GLU A 1 112 ? -14.887 -0.657 16.193 1.00 92.06 112 GLU A N 1
ATOM 867 C CA . GLU A 1 112 ? -15.936 0.289 15.806 1.00 92.06 112 GLU A CA 1
ATOM 868 C C . GLU A 1 112 ? -15.333 1.594 15.285 1.00 92.06 112 GLU A C 1
ATOM 870 O O . GLU A 1 112 ? -15.923 2.274 14.440 1.00 92.06 112 GLU A O 1
ATOM 875 N N . THR A 1 113 ? -14.175 1.992 15.816 1.00 95.19 113 THR A N 1
ATOM 876 C CA . THR A 1 113 ? -13.545 3.280 15.515 1.00 95.19 113 THR A CA 1
ATOM 877 C C . THR A 1 113 ? -12.034 3.130 15.371 1.00 95.19 113 THR A C 1
ATOM 879 O O . THR A 1 113 ? -11.384 2.340 16.048 1.00 95.19 113 THR A O 1
ATOM 882 N N . ALA A 1 114 ? -11.452 3.933 14.485 1.00 96.81 114 ALA A N 1
ATOM 883 C CA . ALA A 1 114 ? -10.015 4.138 14.422 1.00 96.81 114 ALA A CA 1
ATOM 884 C C . ALA A 1 114 ? -9.694 5.623 14.610 1.00 96.81 114 ALA A C 1
ATOM 886 O O . ALA A 1 114 ? -10.312 6.485 13.986 1.00 96.81 114 ALA A O 1
ATOM 887 N N . TYR A 1 115 ? -8.699 5.940 15.431 1.00 96.44 115 TYR A N 1
ATOM 888 C CA . TYR A 1 115 ? -8.161 7.291 15.545 1.00 96.44 115 TYR A CA 1
ATOM 889 C C . TYR A 1 115 ? -6.914 7.429 14.670 1.00 96.44 115 TYR A C 1
ATOM 891 O O . TYR A 1 115 ? -5.888 6.788 14.916 1.00 96.44 115 TYR A O 1
ATOM 899 N N . LEU A 1 116 ? -6.996 8.278 13.644 1.00 96.38 116 LEU A N 1
ATOM 900 C CA . LEU A 1 116 ? -5.906 8.546 12.705 1.00 96.38 116 LEU A CA 1
ATOM 901 C C . LEU A 1 116 ? -5.073 9.735 13.201 1.00 96.38 116 LEU A C 1
ATOM 903 O O . LEU A 1 116 ? -5.611 10.806 13.483 1.00 96.38 116 LEU A O 1
ATOM 907 N N . SER A 1 117 ? -3.751 9.584 13.267 1.00 95.19 117 SER A N 1
ATOM 908 C CA . SER A 1 117 ? -2.827 10.641 13.696 1.00 95.19 117 SER A CA 1
ATOM 909 C C . SER A 1 117 ? -1.639 10.795 12.736 1.00 95.19 117 SER A C 1
ATOM 911 O O . SER A 1 117 ? -0.505 10.467 13.103 1.00 95.19 117 SER A O 1
ATOM 913 N N . PRO A 1 118 ? -1.859 11.289 11.503 1.00 94.69 118 PRO A N 1
ATOM 914 C CA . PRO A 1 118 ? -0.771 11.637 10.598 1.00 94.69 118 PRO A CA 1
ATOM 915 C C . PRO A 1 118 ? -0.061 12.929 11.014 1.00 94.69 118 PRO A C 1
ATOM 917 O O . PRO A 1 118 ? -0.568 13.729 11.809 1.00 94.69 118 PRO A O 1
ATOM 920 N N . ARG A 1 119 ? 1.105 13.185 10.414 1.00 90.38 119 ARG A N 1
ATOM 921 C CA . ARG A 1 119 ? 1.741 14.502 10.486 1.00 90.38 119 ARG A CA 1
ATOM 922 C C . ARG A 1 119 ? 0.792 15.579 9.909 1.00 90.38 119 ARG A C 1
ATOM 924 O O . ARG A 1 119 ? 0.228 15.392 8.835 1.00 90.38 119 ARG A O 1
ATOM 931 N N . PRO A 1 120 ? 0.616 16.735 10.576 1.00 87.44 120 PRO A N 1
ATOM 932 C CA . PRO A 1 120 ? -0.242 17.795 10.053 1.00 87.44 120 PRO A CA 1
ATOM 933 C C . PRO A 1 120 ? 0.256 18.347 8.713 1.00 87.44 120 PRO A C 1
ATOM 935 O O . PRO A 1 120 ? 1.461 18.544 8.541 1.00 87.44 120 PRO A O 1
ATOM 938 N N . GLN A 1 121 ? -0.681 18.699 7.825 1.00 83.81 121 GLN A N 1
ATOM 939 C CA . GLN A 1 121 ? -0.413 19.297 6.505 1.00 83.81 121 GLN A CA 1
ATOM 940 C C . GLN A 1 121 ? 0.430 18.409 5.572 1.00 83.81 121 GLN A C 1
ATOM 942 O O . GLN A 1 121 ? 1.164 18.923 4.728 1.00 83.81 121 GLN A O 1
ATOM 947 N N . THR A 1 122 ? 0.330 17.088 5.715 1.00 86.94 122 THR A N 1
ATOM 948 C CA . THR A 1 122 ? 0.965 16.127 4.808 1.00 86.94 122 THR A CA 1
ATOM 949 C C . THR A 1 122 ? -0.059 15.199 4.181 1.00 86.94 122 THR A C 1
ATOM 951 O O . THR A 1 122 ? -1.154 15.019 4.712 1.00 86.94 122 THR A O 1
ATOM 954 N N . GLU A 1 123 ? 0.306 14.583 3.063 1.00 88.06 123 GLU A N 1
ATOM 955 C CA . GLU A 1 123 ? -0.523 13.556 2.448 1.00 88.06 123 GLU A CA 1
ATOM 956 C C . GLU A 1 123 ? -0.566 12.301 3.325 1.00 88.06 123 GLU A C 1
ATOM 958 O O . GLU A 1 123 ? 0.450 11.815 3.838 1.00 88.06 123 GLU A O 1
ATOM 963 N N . PHE A 1 124 ? -1.782 11.806 3.525 1.00 92.75 124 PHE A N 1
ATOM 964 C CA . PHE A 1 124 ? -2.060 10.607 4.290 1.00 92.75 124 PHE A CA 1
ATOM 965 C C . PHE A 1 124 ? -3.304 9.928 3.726 1.00 92.75 124 PHE A C 1
ATOM 967 O O . PHE A 1 124 ? -4.344 10.557 3.504 1.00 92.75 124 PHE A O 1
ATOM 974 N N . ALA A 1 125 ? -3.201 8.625 3.510 1.00 93.44 125 ALA A N 1
ATOM 975 C CA . ALA A 1 125 ? -4.327 7.775 3.181 1.00 93.44 125 ALA A CA 1
ATOM 976 C C . ALA A 1 125 ? -4.189 6.455 3.929 1.00 93.44 125 ALA A C 1
ATOM 978 O O . ALA A 1 125 ? -3.128 5.845 3.884 1.00 93.44 125 ALA A O 1
ATOM 979 N N . ALA A 1 126 ? -5.268 5.993 4.551 1.00 95.94 126 ALA A N 1
ATOM 980 C CA . ALA A 1 126 ? -5.353 4.652 5.105 1.00 95.94 126 ALA A CA 1
ATOM 981 C C . ALA A 1 126 ? -6.529 3.914 4.459 1.00 95.94 126 ALA A C 1
ATOM 983 O O . ALA A 1 126 ? -7.589 4.489 4.198 1.00 95.94 126 ALA A O 1
ATOM 984 N N . THR A 1 127 ? -6.332 2.650 4.110 1.00 97.50 127 THR A N 1
ATOM 985 C CA . THR A 1 127 ? -7.359 1.807 3.492 1.00 97.50 127 THR A CA 1
ATOM 986 C C . THR A 1 127 ? -7.247 0.396 4.041 1.00 97.50 127 THR A C 1
ATOM 988 O O . THR A 1 127 ? -6.156 -0.169 4.056 1.00 97.50 127 THR A O 1
ATOM 991 N N . ILE A 1 128 ? -8.365 -0.165 4.488 1.00 97.62 128 ILE A N 1
ATOM 992 C CA . ILE A 1 128 ? -8.468 -1.565 4.885 1.00 97.62 128 ILE A CA 1
ATOM 993 C C . ILE A 1 128 ? -8.821 -2.368 3.635 1.00 97.62 128 ILE A C 1
ATOM 995 O O . ILE A 1 128 ? -9.872 -2.162 3.030 1.00 97.62 128 ILE A O 1
ATOM 999 N N . TYR A 1 129 ? -7.937 -3.264 3.216 1.00 97.50 129 TYR A N 1
ATOM 1000 C CA . TYR A 1 129 ? -8.176 -4.155 2.089 1.00 97.50 129 TYR A CA 1
ATOM 1001 C C . TYR A 1 129 ? -8.614 -5.542 2.566 1.00 97.50 129 TYR A C 1
ATOM 1003 O O . TYR A 1 129 ? -7.917 -6.132 3.395 1.00 97.50 129 TYR A O 1
ATOM 1011 N N . PRO A 1 130 ? -9.706 -6.102 2.015 1.00 95.75 130 PRO A N 1
ATOM 1012 C CA . PRO A 1 130 ? -10.027 -7.513 2.191 1.00 95.75 130 PRO A CA 1
ATOM 1013 C C . PRO A 1 130 ? -9.035 -8.406 1.422 1.00 95.75 130 PRO A C 1
ATOM 1015 O O . PRO A 1 130 ? -8.294 -7.921 0.563 1.00 95.75 130 PRO A O 1
ATOM 1018 N N . PRO A 1 131 ? -9.028 -9.727 1.673 1.00 93.19 131 PRO A N 1
ATOM 1019 C CA . PRO A 1 131 ? -8.227 -10.669 0.892 1.00 93.19 131 PRO A CA 1
ATOM 1020 C C . PRO A 1 131 ? -8.668 -10.749 -0.568 1.00 93.19 131 PRO A C 1
ATOM 1022 O O . PRO A 1 131 ? -7.831 -10.939 -1.445 1.00 93.19 131 PRO A O 1
ATOM 1025 N N . GLU A 1 132 ? -9.968 -10.604 -0.825 1.00 91.94 132 GLU A N 1
ATOM 1026 C CA . GLU A 1 132 ? -10.591 -10.680 -2.146 1.00 91.94 132 GLU A CA 1
ATOM 1027 C C . GLU A 1 132 ? -11.729 -9.655 -2.252 1.00 91.94 132 GLU A C 1
ATOM 1029 O O . GLU A 1 132 ? -12.270 -9.211 -1.240 1.00 91.94 132 GLU A O 1
ATOM 1034 N N . GLY A 1 133 ? -12.112 -9.305 -3.481 1.00 89.56 133 GLY A N 1
ATOM 1035 C CA . GLY A 1 133 ? -13.172 -8.340 -3.776 1.00 89.56 133 GLY A CA 1
ATOM 1036 C C . GLY A 1 133 ? -12.692 -7.218 -4.691 1.00 89.56 133 GLY A C 1
ATOM 1037 O O . GLY A 1 133 ? -11.585 -7.272 -5.225 1.00 89.56 133 GLY A O 1
ATOM 1038 N N . ASP A 1 134 ? -13.535 -6.199 -4.852 1.00 85.50 134 ASP A N 1
ATOM 1039 C CA . ASP A 1 134 ? -13.322 -5.133 -5.840 1.00 85.50 134 ASP A CA 1
ATOM 1040 C C . ASP A 1 134 ? -12.792 -3.825 -5.225 1.00 85.50 134 ASP A C 1
ATOM 1042 O O . ASP A 1 134 ? -12.266 -2.965 -5.931 1.00 85.50 134 ASP A O 1
ATOM 1046 N N . SER A 1 135 ? -12.929 -3.644 -3.907 1.00 92.56 135 SER A N 1
ATOM 1047 C CA . SER A 1 135 ? -12.534 -2.414 -3.214 1.00 92.56 135 SER A CA 1
ATOM 1048 C C . SER A 1 135 ? -12.150 -2.655 -1.756 1.00 92.56 135 SER A C 1
ATOM 1050 O O . SER A 1 135 ? -12.704 -3.537 -1.104 1.00 92.56 135 SER A O 1
ATOM 1052 N N . GLY A 1 136 ? -11.247 -1.821 -1.241 1.00 94.94 136 GLY A N 1
ATOM 1053 C CA . GLY A 1 136 ? -11.020 -1.666 0.196 1.00 94.94 136 GLY A CA 1
ATOM 1054 C C . GLY A 1 136 ? -11.882 -0.556 0.801 1.00 94.94 136 GLY A C 1
ATOM 1055 O O . GLY A 1 136 ? -12.446 0.276 0.085 1.00 94.94 136 GLY A O 1
ATOM 1056 N N . GLU A 1 137 ? -11.949 -0.523 2.125 1.00 96.62 137 GLU A N 1
ATOM 1057 C CA . GLU A 1 137 ? -12.585 0.545 2.889 1.00 96.62 137 GLU A CA 1
ATOM 1058 C C . GLU A 1 137 ? -11.586 1.661 3.183 1.00 96.62 137 GLU A C 1
ATOM 1060 O O . GLU A 1 137 ? -10.549 1.440 3.807 1.00 96.62 137 GLU A O 1
ATOM 1065 N N . ARG A 1 138 ? -11.884 2.885 2.741 1.00 95.19 138 ARG A N 1
ATOM 1066 C CA . ARG A 1 138 ? -11.004 4.032 2.974 1.00 95.19 138 ARG A CA 1
ATOM 1067 C C . ARG A 1 138 ? -11.319 4.710 4.305 1.00 95.19 138 ARG A C 1
ATOM 1069 O O . ARG A 1 138 ? -12.358 5.350 4.444 1.00 95.19 138 ARG A O 1
ATOM 1076 N N . LEU A 1 139 ? -10.341 4.718 5.202 1.00 93.31 139 LEU A N 1
ATOM 1077 C CA . LEU A 1 139 ? -10.381 5.469 6.452 1.00 93.31 139 LEU A CA 1
ATOM 1078 C C . LEU A 1 139 ? -10.086 6.948 6.161 1.00 93.31 139 LEU A C 1
ATOM 1080 O O . LEU A 1 139 ? -8.992 7.298 5.712 1.00 93.31 139 LEU A O 1
ATOM 1084 N N . SER A 1 140 ? -11.078 7.821 6.348 1.00 82.75 140 SER A N 1
ATOM 1085 C CA . SER A 1 140 ? -10.982 9.239 5.967 1.00 82.75 140 SER A CA 1
ATOM 1086 C C . SER A 1 140 ? -11.380 10.160 7.116 1.00 82.75 140 SER A C 1
ATOM 1088 O O . SER A 1 140 ? -12.561 10.266 7.439 1.00 82.75 140 SER A O 1
ATOM 1090 N N . ALA A 1 141 ? -10.411 10.879 7.688 1.00 74.69 141 ALA A N 1
ATOM 1091 C CA . ALA A 1 141 ? -10.659 11.873 8.730 1.00 74.69 141 ALA A CA 1
ATOM 1092 C C . ALA A 1 141 ? -10.492 13.301 8.191 1.00 74.69 141 ALA A C 1
ATOM 1094 O O . ALA A 1 141 ? -9.391 13.712 7.832 1.00 74.69 141 ALA A O 1
ATOM 1095 N N . GLY A 1 142 ? -11.583 14.074 8.171 1.00 67.19 142 GLY A N 1
ATOM 1096 C CA . GLY A 1 142 ? -11.567 15.530 7.975 1.00 67.19 142 GLY A CA 1
ATOM 1097 C C . GLY A 1 142 ? -10.726 16.062 6.800 1.00 67.19 142 GLY A C 1
ATOM 1098 O O . GLY A 1 142 ? -10.444 15.367 5.831 1.00 67.19 142 GLY A O 1
ATOM 1099 N N . GLN A 1 143 ? -10.356 17.346 6.864 1.00 59.75 143 GLN A N 1
ATOM 1100 C CA . GLN A 1 143 ? -9.481 17.982 5.862 1.00 59.75 143 GLN A CA 1
ATOM 1101 C C . GLN A 1 143 ? -7.986 17.754 6.127 1.00 59.75 143 GLN A C 1
ATOM 1103 O O . GLN A 1 143 ? -7.182 17.944 5.222 1.00 59.75 143 GLN A O 1
ATOM 1108 N N . GLU A 1 144 ? -7.613 17.369 7.349 1.00 67.38 144 GLU A N 1
ATOM 1109 C CA . GLU A 1 144 ? -6.212 17.222 7.772 1.00 67.38 144 GLU A CA 1
ATOM 1110 C C . GLU A 1 144 ? -5.767 15.754 7.888 1.00 67.38 144 GLU A C 1
ATOM 1112 O O . GLU A 1 144 ? -4.644 15.490 8.304 1.00 67.38 144 GLU A O 1
ATOM 1117 N N . GLY A 1 145 ? -6.631 14.792 7.542 1.00 71.06 145 GLY A N 1
ATOM 1118 C CA . GLY A 1 145 ? -6.318 13.358 7.566 1.00 71.06 145 GLY A CA 1
ATOM 1119 C C . GLY A 1 145 ? -6.296 12.719 8.959 1.00 71.06 145 GLY A C 1
ATOM 1120 O O . GLY A 1 145 ? -6.204 11.497 9.044 1.00 71.06 145 GLY A O 1
ATOM 1121 N N . GLY A 1 146 ? -6.395 13.511 10.033 1.00 84.12 146 GLY A N 1
ATOM 1122 C CA . GLY A 1 146 ? -6.406 13.046 11.422 1.00 84.12 146 GLY A CA 1
ATOM 1123 C C . GLY A 1 146 ? -7.757 13.197 12.127 1.00 84.12 146 GLY A C 1
ATOM 1124 O O . GLY A 1 146 ? -8.530 14.110 11.821 1.00 84.12 146 GLY A O 1
ATOM 1125 N N . GLY A 1 147 ? -8.018 12.307 13.085 1.00 90.81 147 GLY A N 1
ATOM 1126 C CA . GLY A 1 147 ? -9.237 12.254 13.894 1.00 90.81 147 GLY A CA 1
ATOM 1127 C C . GLY A 1 147 ? -9.877 10.867 13.945 1.00 90.81 147 GLY A C 1
ATOM 1128 O O . GLY A 1 147 ? -9.401 9.927 13.309 1.00 90.81 147 GLY A O 1
ATOM 1129 N N . ASP A 1 148 ? -10.964 10.766 14.709 1.00 93.75 148 ASP A N 1
ATOM 1130 C CA . ASP A 1 148 ? -11.784 9.559 14.809 1.00 93.75 148 ASP A CA 1
ATOM 1131 C C . ASP A 1 148 ? -12.536 9.291 13.502 1.00 93.75 148 ASP A C 1
ATOM 1133 O O . ASP A 1 148 ? -13.185 10.185 12.942 1.00 93.75 148 ASP A O 1
ATOM 1137 N N . VAL A 1 149 ? -12.475 8.046 13.037 1.00 95.12 149 VAL A N 1
ATOM 1138 C CA . VAL A 1 149 ? -13.233 7.554 11.888 1.00 95.12 149 VAL A CA 1
ATOM 1139 C C . VAL A 1 149 ? -13.961 6.267 12.251 1.00 95.12 149 VAL A C 1
ATOM 1141 O O . VAL A 1 149 ? -13.379 5.423 12.934 1.00 95.12 149 VAL A O 1
ATOM 1144 N N . PRO A 1 150 ? -15.216 6.091 11.804 1.00 94.81 150 PRO A N 1
ATOM 1145 C CA . PRO A 1 150 ? -15.873 4.799 11.923 1.00 94.81 150 PRO A CA 1
ATOM 1146 C C . PRO A 1 150 ? -15.125 3.761 11.081 1.00 94.81 150 PRO A C 1
ATOM 1148 O O . PRO A 1 150 ? -14.592 4.095 10.018 1.00 94.81 150 PRO A O 1
ATOM 1151 N N . VAL A 1 151 ? -15.105 2.526 11.571 1.00 96.19 151 VAL A N 1
ATOM 1152 C CA . VAL A 1 151 ? -14.659 1.351 10.820 1.00 96.19 151 VAL A CA 1
ATOM 1153 C C . VAL A 1 151 ? -15.894 0.498 10.552 1.00 96.19 151 VAL A C 1
ATOM 1155 O O . VAL A 1 151 ? -16.520 -0.002 11.481 1.00 96.19 151 VAL A O 1
ATOM 1158 N N . ASP A 1 152 ? -16.269 0.377 9.281 1.00 94.81 152 ASP A N 1
ATOM 1159 C CA . ASP A 1 152 ? -17.408 -0.431 8.824 1.00 94.81 152 ASP A CA 1
ATOM 1160 C C . ASP A 1 152 ? -16.961 -1.827 8.327 1.00 94.81 152 ASP A C 1
ATOM 1162 O O . ASP A 1 152 ? -17.793 -2.656 7.935 1.00 94.81 152 ASP A O 1
ATOM 1166 N N . PHE A 1 153 ? -15.651 -2.093 8.338 1.00 95.38 153 PHE A N 1
ATOM 1167 C CA . PHE A 1 153 ? -15.039 -3.310 7.819 1.00 95.38 153 PHE A CA 1
ATOM 1168 C C . PHE A 1 153 ? -15.191 -4.470 8.809 1.00 95.38 153 PHE A C 1
ATOM 1170 O O . PHE A 1 153 ? -14.827 -4.345 9.973 1.00 95.38 153 PHE A O 1
ATOM 1177 N N . ASP A 1 154 ? -15.651 -5.625 8.323 1.00 93.06 154 ASP A N 1
ATOM 1178 C CA . ASP A 1 154 ? -15.828 -6.854 9.107 1.00 93.06 154 ASP A CA 1
ATOM 1179 C C . ASP A 1 154 ? -15.009 -8.005 8.499 1.00 93.06 154 ASP A C 1
ATOM 1181 O O . ASP A 1 154 ? -14.949 -8.166 7.273 1.00 93.06 154 ASP A O 1
ATOM 1185 N N . GLY A 1 155 ? -14.384 -8.818 9.355 1.00 93.94 155 GLY A N 1
ATOM 1186 C CA . GLY A 1 155 ? -13.545 -9.947 8.960 1.00 93.94 155 GLY A CA 1
ATOM 1187 C C . GLY A 1 155 ? -12.046 -9.639 8.874 1.00 93.94 155 GLY A C 1
ATOM 1188 O O . GLY A 1 155 ? -11.523 -8.736 9.525 1.00 93.94 155 GLY A O 1
ATOM 1189 N N . VAL A 1 156 ? -11.322 -10.443 8.087 1.00 95.12 156 VAL A N 1
ATOM 1190 C CA . VAL A 1 156 ? -9.856 -10.365 7.961 1.00 95.12 156 VAL A CA 1
ATOM 1191 C C . VAL A 1 156 ? -9.449 -9.354 6.889 1.00 95.12 156 VAL A C 1
ATOM 1193 O O . VAL A 1 156 ? -9.929 -9.437 5.759 1.00 95.12 156 VAL A O 1
ATOM 1196 N N . GLY A 1 157 ? -8.509 -8.457 7.197 1.00 96.00 157 GLY A N 1
ATOM 1197 C CA . GLY A 1 157 ? -8.001 -7.471 6.242 1.00 96.00 157 GLY A CA 1
ATOM 1198 C C . GLY A 1 157 ? -6.578 -6.981 6.513 1.00 96.00 157 GLY A C 1
ATOM 1199 O O . GLY A 1 157 ? -5.943 -7.350 7.499 1.00 96.00 157 GLY A O 1
ATOM 1200 N N . TRP A 1 158 ? -6.077 -6.132 5.616 1.00 97.62 158 TRP A N 1
ATOM 1201 C CA . TRP A 1 158 ? -4.780 -5.459 5.726 1.00 97.62 158 TRP A CA 1
ATOM 1202 C C . TRP A 1 158 ? -4.967 -3.955 5.712 1.00 97.62 158 TRP A C 1
ATOM 1204 O O . TRP A 1 158 ? -5.685 -3.426 4.867 1.00 97.62 158 TRP A O 1
ATOM 1214 N N . VAL A 1 159 ? -4.261 -3.255 6.588 1.00 97.50 159 VAL A N 1
ATOM 1215 C CA . VAL A 1 159 ? -4.250 -1.795 6.614 1.00 97.50 159 VAL A CA 1
ATOM 1216 C C . VAL A 1 159 ? -3.111 -1.307 5.733 1.00 97.50 159 VAL A C 1
ATOM 1218 O O . VAL A 1 159 ? -1.943 -1.438 6.093 1.00 97.50 159 VAL A O 1
ATOM 1221 N N . ALA A 1 160 ? -3.448 -0.752 4.573 1.00 97.81 160 ALA A N 1
ATOM 1222 C CA . ALA A 1 160 ? -2.513 -0.056 3.703 1.00 97.81 160 ALA A CA 1
ATOM 1223 C C . ALA A 1 160 ? -2.510 1.436 4.046 1.00 97.81 160 ALA A C 1
ATOM 1225 O O . ALA A 1 160 ? -3.520 2.121 3.873 1.00 97.81 160 ALA A O 1
ATOM 1226 N N . VAL A 1 161 ? -1.370 1.939 4.508 1.00 97.00 161 VAL A N 1
ATOM 1227 C CA . VAL A 1 161 ? -1.135 3.353 4.790 1.00 97.00 161 VAL A CA 1
ATOM 1228 C C . VAL A 1 161 ? -0.181 3.918 3.751 1.00 97.00 161 VAL A C 1
ATOM 1230 O O . VAL A 1 161 ? 0.881 3.357 3.500 1.00 97.00 161 VAL A O 1
ATOM 1233 N N . GLN A 1 162 ? -0.567 5.025 3.127 1.00 94.75 162 GLN A N 1
ATOM 1234 C CA . GLN A 1 162 ? 0.247 5.775 2.178 1.00 94.75 162 GLN A CA 1
ATOM 1235 C C . GLN A 1 162 ? 0.574 7.130 2.805 1.00 94.75 162 GLN A C 1
ATOM 1237 O O . GLN A 1 162 ? -0.268 8.031 2.840 1.00 94.75 162 GLN A O 1
ATOM 1242 N N . SER A 1 163 ? 1.778 7.237 3.367 1.00 93.56 163 SER A N 1
ATOM 1243 C CA . SER A 1 163 ? 2.335 8.480 3.897 1.00 93.56 163 SER A CA 1
ATOM 1244 C C . SER A 1 163 ? 3.854 8.379 3.999 1.00 93.56 163 SER A C 1
ATOM 1246 O O . SER A 1 163 ? 4.375 7.345 4.404 1.00 93.56 163 SER A O 1
ATOM 1248 N N . GLN A 1 164 ? 4.543 9.469 3.662 1.00 90.69 164 GLN A N 1
ATOM 1249 C CA . GLN A 1 164 ? 6.008 9.602 3.737 1.00 90.69 164 GLN A CA 1
ATOM 1250 C C . GLN A 1 164 ? 6.485 10.222 5.058 1.00 90.69 164 GLN A C 1
ATOM 1252 O O . GLN A 1 164 ? 7.624 10.665 5.196 1.00 90.69 164 GLN A O 1
ATOM 1257 N N . PHE A 1 165 ? 5.573 10.369 6.014 1.00 93.00 165 PHE A N 1
ATOM 1258 C CA . PHE A 1 165 ? 5.833 11.021 7.284 1.00 93.00 165 PHE A CA 1
ATOM 1259 C C . PHE A 1 165 ? 5.313 10.159 8.423 1.00 93.00 165 PHE A C 1
ATOM 1261 O O . PHE A 1 165 ? 4.376 9.397 8.205 1.00 93.00 165 PHE A O 1
ATOM 1268 N N . PRO A 1 166 ? 5.846 10.325 9.647 1.00 95.81 166 PRO A N 1
ATOM 1269 C CA . PRO A 1 166 ? 5.365 9.598 10.811 1.00 95.81 166 PRO A CA 1
ATOM 1270 C C . PRO A 1 166 ? 3.847 9.665 10.957 1.00 95.81 166 PRO A C 1
ATOM 1272 O O . PRO A 1 166 ? 3.248 10.747 10.904 1.00 95.81 166 PRO A O 1
ATOM 1275 N N . TRP A 1 167 ? 3.246 8.501 11.162 1.00 95.94 167 TRP A N 1
ATOM 1276 C CA . TRP A 1 167 ? 1.812 8.335 11.329 1.00 95.94 167 TRP A CA 1
ATOM 1277 C C . TRP A 1 167 ? 1.514 7.273 12.388 1.00 95.94 167 TRP A C 1
ATOM 1279 O O . TRP A 1 167 ? 2.335 6.410 12.700 1.00 95.94 167 TRP A O 1
ATOM 1289 N N . GLN A 1 168 ? 0.310 7.344 12.946 1.00 97.19 168 GLN A N 1
ATOM 1290 C CA . GLN A 1 168 ? -0.207 6.371 13.901 1.00 97.19 168 GLN A CA 1
ATOM 1291 C C . GLN A 1 168 ? -1.700 6.147 13.654 1.00 97.19 168 GLN A C 1
ATOM 1293 O O . GLN A 1 168 ? -2.419 7.089 13.313 1.00 97.19 168 GLN A O 1
ATOM 1298 N N . ILE A 1 169 ? -2.155 4.911 13.847 1.00 97.31 169 ILE A N 1
ATOM 1299 C CA . ILE A 1 169 ? -3.568 4.537 13.912 1.00 97.31 169 ILE A CA 1
ATOM 1300 C C . ILE A 1 169 ? -3.788 3.771 15.217 1.00 97.31 169 ILE A C 1
ATOM 1302 O O . ILE A 1 169 ? -3.039 2.840 15.519 1.00 97.31 169 ILE A O 1
ATOM 1306 N N . VAL A 1 170 ? -4.790 4.188 15.988 1.00 97.56 170 VAL A N 1
ATOM 1307 C CA . VAL A 1 170 ? -5.253 3.507 17.208 1.00 97.56 170 VAL A CA 1
ATOM 1308 C C . VAL A 1 170 ? -6.625 2.908 16.923 1.00 97.56 170 VAL A C 1
ATOM 1310 O O . VAL A 1 170 ? -7.456 3.606 16.348 1.00 97.56 170 VAL A O 1
ATOM 1313 N N . PHE A 1 171 ? -6.847 1.647 17.284 1.00 96.12 171 PHE A N 1
ATOM 1314 C CA . PHE A 1 171 ? -8.117 0.945 17.070 1.00 96.12 171 PHE A CA 1
ATOM 1315 C C . PHE A 1 171 ? -8.865 0.774 18.398 1.00 96.12 171 PHE A C 1
ATOM 1317 O O . PHE A 1 171 ? -8.252 0.342 19.377 1.00 96.12 171 PHE A O 1
ATOM 1324 N N . ASP A 1 172 ? -10.162 1.097 18.402 1.00 89.00 172 ASP A N 1
ATOM 1325 C CA . ASP A 1 172 ? -11.089 1.004 19.543 1.00 89.00 172 ASP A CA 1
ATOM 1326 C C . ASP A 1 172 ? -12.388 0.264 19.167 1.00 89.00 172 ASP A C 1
ATOM 1328 O O . ASP A 1 172 ? -12.931 0.483 18.051 1.00 89.00 172 ASP A O 1
#

pLDDT: mean 92.37, std 6.74, range [59.75, 97.81]

Organism: NCBI:txid301967

Foldseek 3Di:
DKDKDLAQKDKDKDWDAFFKKKKFKFAAAQWKWKWKAAPDDDDIDIDTGRHGAGEMDMDGDHTGMIMIMMGRPRTIMMIDMDLDDDDEDDDDQKDKDLHWYKDDFYFCAPFFKKFKFFDFPFDKWKWWTDRHDHGTHTFADDPGRGGIGTDPDGGTTIITMHGNGIIMMGTD

Sequence (172 aa):
MQWLGSASHTVDPVSIGSGLTVFDVEYEGDDFDLRVSPLDRGDAYELEIDHEYDGTSARLFEGGDYVFHADGNGAQWSVELRHPRAESGDIPETISDERPVVAGPFEFDSIETAYLSPRPQTEFAATIYPPEGDSGERLSAGQEGGGDVPVDFDGVGWVAVQSQFPWQIVFD

Secondary structure (DSSP, 8-state):
-EEEE-SS-EEEEEEE-SEEEEEEEEE-SS-EEEEEEESSSSPPEEEEE-S-EEEEEEEEE-SEEEEEEEE-TTS-EEEEEE-------PPPSEEEESS-EEEEEEE-TT--EEEEEEPTTS--EEEEEPSSSS-PEEE--TTTS-EEEE----SEEEEEEE-SS-EEEEE-